Protein AF-A0A1Y0CGC0-F1 (afdb_monomer_lite)

Organism: NCBI:txid482462

Foldseek 3Di:
DAADQDDLLLLLQLLCLQEVDCVVPWQWFDFPPDTDTRDPVCSQVVSQLLRQLLQVLNCLRVVHPRDHDRGDHDHHPDDPDALVNSLVSLVSSLVNRPNDPVCVRGPNVRSSVSSNVVSCVPPVCSPQADPDDDPPGDGSVVVVVPD

Sequence (147 aa):
MTAFVVHVEHIHVLLWAGLRDPRLGALRWNTATVAGELQPETASTVGQMLLDENIASVAHLHNEPPAPEIYKYRPPAQRGWTNVELLNALHCYRYQSCEHPDWEGSEAQAFTEALEARLIHRLPGYSSGPWAITPSSVPSAARTRGA

pLDDT: mean 94.54, std 8.1, range [45.88, 98.81]

Structure (mmCIF, N/CA/C/O backbone):
data_AF-A0A1Y0CGC0-F1
#
_entry.id   AF-A0A1Y0CGC0-F1
#
loop_
_atom_site.group_PDB
_atom_site.id
_atom_site.type_symbol
_atom_site.label_atom_id
_atom_site.label_alt_id
_atom_site.label_comp_id
_atom_site.label_asym_id
_atom_site.label_entity_id
_atom_site.label_seq_id
_atom_site.pdbx_PDB_ins_code
_atom_site.Cartn_x
_atom_site.Cartn_y
_atom_site.Cartn_z
_atom_site.occupancy
_atom_site.B_iso_or_equiv
_atom_site.auth_seq_id
_atom_site.auth_comp_id
_atom_site.auth_asym_id
_atom_site.auth_atom_id
_atom_site.pdbx_PDB_model_num
ATOM 1 N N . MET A 1 1 ? 5.089 18.854 7.609 1.00 62.16 1 MET A N 1
ATOM 2 C CA . MET A 1 1 ? 3.639 18.688 7.368 1.00 62.16 1 MET A CA 1
ATOM 3 C C . MET A 1 1 ? 3.092 17.888 8.538 1.00 62.16 1 MET A C 1
ATOM 5 O O . MET A 1 1 ? 3.896 17.273 9.221 1.00 62.16 1 MET A O 1
ATOM 9 N N . THR A 1 2 ? 1.795 17.957 8.827 1.00 87.00 2 THR A N 1
ATOM 10 C CA . THR A 1 2 ? 1.161 17.141 9.879 1.00 87.00 2 THR A CA 1
ATOM 11 C C . THR A 1 2 ? 0.506 15.913 9.257 1.00 87.00 2 THR A C 1
ATOM 13 O O . THR A 1 2 ? 0.144 15.961 8.075 1.00 87.00 2 THR A O 1
ATOM 16 N N . ALA A 1 3 ? 0.347 14.846 10.042 1.00 92.69 3 ALA A N 1
ATOM 17 C CA . ALA A 1 3 ? -0.381 13.665 9.608 1.00 92.69 3 ALA A CA 1
ATOM 18 C C . ALA A 1 3 ? -1.898 13.930 9.497 1.00 92.69 3 ALA A C 1
ATOM 20 O O . ALA A 1 3 ? -2.428 14.811 10.177 1.00 92.69 3 ALA A O 1
ATOM 21 N N . PHE A 1 4 ? -2.603 13.177 8.653 1.00 96.88 4 PHE A N 1
ATOM 22 C CA . PHE A 1 4 ? -4.064 13.167 8.550 1.00 96.88 4 PHE A CA 1
ATOM 23 C C . PHE A 1 4 ? -4.594 11.766 8.224 1.00 96.88 4 PHE A C 1
ATOM 25 O O . PHE A 1 4 ? -3.885 10.936 7.647 1.00 96.88 4 PHE A O 1
ATOM 32 N N . VAL A 1 5 ? -5.866 11.521 8.561 1.00 98.06 5 VAL A N 1
ATOM 33 C CA . VAL A 1 5 ? -6.541 10.271 8.192 1.00 98.06 5 VAL A CA 1
ATOM 34 C C . VAL A 1 5 ? -6.840 10.301 6.696 1.00 98.06 5 VAL A C 1
ATOM 36 O O . VAL A 1 5 ? -7.580 11.166 6.217 1.00 98.06 5 VAL A O 1
ATOM 39 N N . VAL A 1 6 ? -6.232 9.399 5.929 1.00 98.12 6 VAL A N 1
ATOM 40 C CA . VAL A 1 6 ? -6.406 9.343 4.479 1.00 98.12 6 VAL A CA 1
ATOM 41 C C . VAL A 1 6 ? -7.843 8.971 4.134 1.00 98.12 6 VAL A C 1
ATOM 43 O O . VAL A 1 6 ? -8.473 8.128 4.768 1.00 98.12 6 VAL A O 1
ATOM 46 N N . HIS A 1 7 ? -8.367 9.568 3.067 1.00 98.25 7 HIS A N 1
ATOM 47 C CA . HIS A 1 7 ? -9.685 9.193 2.572 1.00 98.25 7 HIS A CA 1
ATOM 48 C C . HIS A 1 7 ? -9.695 7.711 2.153 1.00 98.25 7 HIS A C 1
ATOM 50 O O . HIS A 1 7 ? -8.752 7.247 1.513 1.00 98.25 7 HIS A O 1
ATOM 56 N N . VAL A 1 8 ? -10.783 6.978 2.418 1.00 98.06 8 VAL A N 1
ATOM 57 C CA . VAL A 1 8 ? -10.890 5.528 2.126 1.00 98.06 8 VAL A CA 1
ATOM 58 C C . VAL A 1 8 ? -10.609 5.162 0.663 1.00 98.06 8 VAL A C 1
ATOM 60 O O . VAL A 1 8 ? -10.127 4.070 0.369 1.00 98.06 8 VAL A O 1
ATOM 63 N N . GLU A 1 9 ? -10.857 6.094 -0.261 1.00 98.56 9 GLU A N 1
ATOM 64 C CA . GLU A 1 9 ? -10.510 5.945 -1.681 1.00 98.56 9 GLU A CA 1
ATOM 65 C C . GLU A 1 9 ? -9.008 5.770 -1.915 1.00 98.56 9 GLU A C 1
ATOM 67 O O . GLU A 1 9 ? -8.607 5.009 -2.793 1.00 98.56 9 GLU A O 1
ATOM 72 N N . HIS A 1 10 ? -8.173 6.405 -1.094 1.00 98.81 10 HIS A N 1
ATOM 73 C CA . HIS A 1 10 ? -6.726 6.219 -1.123 1.00 98.81 10 HIS A CA 1
ATOM 74 C C . HIS A 1 10 ? -6.370 4.752 -0.874 1.00 98.81 10 HIS A C 1
ATOM 76 O O . HIS A 1 10 ? -5.649 4.137 -1.657 1.00 98.81 10 HIS A O 1
ATOM 82 N N . ILE A 1 11 ? -6.974 4.149 0.155 1.00 98.81 11 ILE A N 1
ATOM 83 C CA . ILE A 1 11 ? -6.790 2.733 0.489 1.00 98.81 11 ILE A CA 1
ATOM 84 C C . ILE A 1 11 ? -7.372 1.833 -0.618 1.00 98.81 11 ILE A C 1
ATOM 86 O O . ILE A 1 11 ? -6.717 0.869 -1.014 1.00 98.81 11 ILE A O 1
ATOM 90 N N . HIS A 1 12 ? -8.538 2.159 -1.203 1.00 98.75 12 HIS A N 1
ATOM 91 C CA . HIS A 1 12 ? -9.076 1.410 -2.355 1.00 98.75 12 HIS A CA 1
ATOM 92 C C . HIS A 1 12 ? -8.078 1.334 -3.514 1.00 98.75 12 HIS A C 1
ATOM 94 O O . HIS A 1 12 ? -7.900 0.264 -4.104 1.00 98.75 12 HIS A O 1
ATOM 100 N N . VAL A 1 13 ? -7.428 2.457 -3.839 1.00 98.81 13 VAL A N 1
ATOM 101 C CA . VAL A 1 13 ? -6.437 2.543 -4.918 1.00 98.81 13 VAL A CA 1
ATOM 102 C C . VAL A 1 13 ? -5.203 1.696 -4.604 1.00 98.81 13 VAL A C 1
ATOM 104 O O . VAL A 1 13 ? -4.750 0.961 -5.484 1.00 98.81 13 VAL A O 1
ATOM 107 N N . LEU A 1 14 ? -4.691 1.729 -3.368 1.00 98.75 14 LEU A N 1
ATOM 108 C CA . LEU A 1 14 ? -3.536 0.914 -2.964 1.00 98.75 14 LEU A CA 1
ATOM 109 C C . LEU A 1 14 ? -3.837 -0.591 -3.030 1.00 98.75 14 LEU A C 1
ATOM 111 O O . LEU A 1 14 ? -3.066 -1.355 -3.615 1.00 98.75 14 LEU A O 1
ATOM 115 N N . LEU A 1 15 ? -4.990 -1.021 -2.512 1.00 98.56 15 LEU A N 1
ATOM 116 C CA . LEU A 1 15 ? -5.403 -2.426 -2.574 1.00 98.56 15 LEU A CA 1
ATOM 117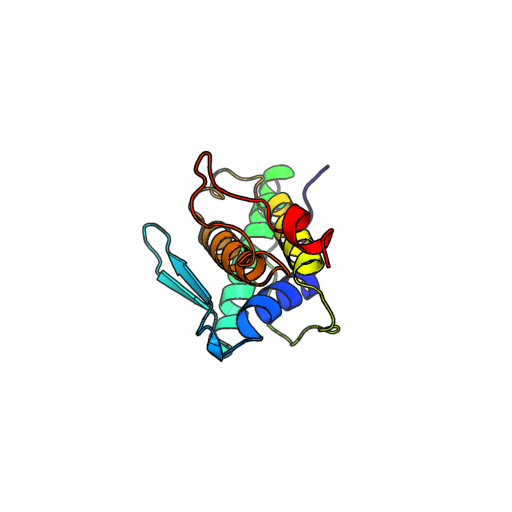 C C . LEU A 1 15 ? -5.650 -2.878 -4.016 1.00 98.56 15 LEU A C 1
ATOM 119 O O . LEU A 1 15 ? -5.183 -3.938 -4.432 1.00 98.56 15 LEU A O 1
ATOM 123 N N . TRP A 1 16 ? -6.327 -2.053 -4.820 1.00 98.31 16 TRP A N 1
ATOM 124 C CA . TRP A 1 16 ? -6.501 -2.321 -6.246 1.00 98.31 16 TRP A CA 1
ATOM 125 C C . TRP A 1 16 ? -5.154 -2.464 -6.964 1.00 98.31 16 TRP A C 1
ATOM 127 O O . TRP A 1 16 ? -4.988 -3.379 -7.769 1.00 98.31 16 TRP A O 1
ATOM 137 N N . ALA A 1 17 ? -4.172 -1.613 -6.657 1.00 97.81 17 ALA A N 1
ATOM 138 C CA . ALA A 1 17 ? -2.844 -1.689 -7.254 1.00 97.81 17 ALA A CA 1
ATOM 139 C C . ALA A 1 17 ? -2.125 -3.010 -6.935 1.00 97.81 17 ALA A C 1
ATOM 141 O O . ALA A 1 17 ? -1.428 -3.541 -7.806 1.00 97.81 17 ALA A O 1
ATOM 142 N N . GLY A 1 18 ? -2.329 -3.555 -5.731 1.00 97.19 18 GLY A N 1
ATOM 143 C CA . GLY A 1 18 ? -1.831 -4.872 -5.332 1.00 97.19 18 GLY A CA 1
ATOM 144 C C . GLY A 1 18 ? -2.550 -6.041 -6.018 1.00 97.19 18 GLY A C 1
ATOM 145 O O . GLY A 1 18 ? -1.898 -7.035 -6.343 1.00 97.19 18 GLY A O 1
ATOM 146 N N . LEU A 1 19 ? -3.855 -5.901 -6.287 1.00 96.50 19 LEU A N 1
ATOM 147 C CA . LEU A 1 19 ? -4.731 -6.940 -6.856 1.00 96.50 19 LEU A CA 1
ATOM 148 C C . LEU A 1 19 ? -4.783 -6.979 -8.392 1.00 96.50 19 LEU A C 1
ATOM 150 O O . LEU A 1 19 ? -5.147 -8.000 -8.971 1.00 96.50 19 LEU A O 1
ATOM 154 N N . ARG A 1 20 ? -4.474 -5.874 -9.080 1.00 93.69 20 ARG A N 1
ATOM 155 C CA . ARG A 1 20 ? -4.784 -5.698 -10.516 1.00 93.69 20 ARG A CA 1
ATOM 156 C C . ARG A 1 20 ? -4.034 -6.613 -11.490 1.00 93.69 20 ARG A C 1
ATOM 158 O O . ARG A 1 20 ? -4.374 -6.598 -12.671 1.00 93.69 20 ARG A O 1
ATOM 165 N N . ASP A 1 21 ? -3.021 -7.361 -11.053 1.00 86.31 21 ASP A N 1
ATOM 166 C CA . ASP A 1 21 ? -2.292 -8.294 -11.922 1.00 86.31 21 ASP A CA 1
ATOM 167 C C . ASP A 1 21 ? -2.188 -9.702 -11.316 1.00 86.31 21 ASP A C 1
ATOM 169 O O . ASP A 1 21 ? -1.210 -10.017 -10.631 1.00 86.31 21 ASP A O 1
ATOM 173 N N . PRO A 1 22 ? -3.164 -10.577 -11.614 1.00 80.12 22 PRO A N 1
ATOM 174 C CA . PRO A 1 22 ? -3.184 -11.948 -11.112 1.00 80.12 22 PRO A CA 1
ATOM 175 C C . PRO A 1 22 ? -1.977 -12.791 -11.546 1.00 80.12 22 PRO A C 1
ATOM 177 O O . PRO A 1 22 ? -1.668 -13.791 -10.906 1.00 80.12 22 PRO A O 1
ATOM 180 N N . ARG A 1 23 ? -1.273 -12.412 -12.625 1.00 84.44 23 ARG A N 1
ATOM 181 C CA . ARG A 1 23 ? -0.131 -13.184 -13.152 1.00 84.44 23 ARG A CA 1
ATOM 182 C C . ARG A 1 23 ? 1.089 -13.113 -12.239 1.00 84.44 23 ARG A C 1
ATOM 184 O O . ARG A 1 23 ? 1.952 -13.978 -12.317 1.00 84.44 23 ARG A O 1
ATOM 191 N N . LEU A 1 24 ? 1.156 -12.089 -11.389 1.00 83.31 24 LEU A N 1
ATOM 192 C CA . LEU A 1 24 ? 2.210 -11.918 -10.388 1.00 83.31 24 LEU A CA 1
ATOM 193 C C . LEU A 1 24 ? 1.909 -12.666 -9.082 1.00 83.31 24 LEU A C 1
ATOM 195 O O . LEU A 1 24 ? 2.705 -12.600 -8.145 1.00 83.31 24 LEU A O 1
ATOM 199 N N . GLY A 1 25 ? 0.766 -13.355 -9.014 1.00 89.56 25 GLY A N 1
ATOM 200 C CA . GLY A 1 25 ? 0.243 -13.918 -7.780 1.00 89.56 25 GLY A CA 1
ATOM 201 C C . GLY A 1 25 ? -0.207 -12.843 -6.788 1.00 89.56 25 GLY A C 1
ATOM 202 O O . GLY A 1 25 ? -0.129 -11.632 -7.031 1.00 89.56 25 GLY A O 1
ATOM 203 N N . ALA A 1 26 ? -0.685 -13.301 -5.636 1.00 93.25 26 ALA A N 1
ATOM 204 C CA . ALA A 1 26 ? -1.109 -12.418 -4.562 1.00 93.25 26 ALA A CA 1
ATOM 205 C C . ALA A 1 26 ? 0.047 -11.543 -4.049 1.00 93.25 26 ALA A C 1
ATOM 207 O O . ALA A 1 26 ? 1.225 -11.906 -4.141 1.00 93.25 26 ALA A O 1
ATOM 208 N N . LEU A 1 27 ? -0.269 -10.345 -3.549 1.00 97.00 27 LEU A N 1
ATOM 209 C CA . LEU A 1 27 ? 0.720 -9.548 -2.819 1.00 97.00 27 LEU A CA 1
ATOM 210 C C . LEU A 1 27 ? 0.927 -10.196 -1.457 1.00 97.00 27 LEU A C 1
ATOM 212 O O . LEU A 1 27 ? -0.047 -10.413 -0.747 1.00 97.00 27 LEU A O 1
ATOM 216 N N . ARG A 1 28 ? 2.174 -10.507 -1.113 1.00 97.19 28 ARG A N 1
ATOM 217 C CA . ARG A 1 28 ? 2.535 -11.150 0.150 1.00 97.19 28 ARG A CA 1
ATOM 218 C C . ARG A 1 28 ? 3.534 -10.292 0.899 1.00 97.19 28 ARG A C 1
ATOM 220 O O . ARG A 1 28 ? 4.423 -9.714 0.275 1.00 97.19 28 ARG A O 1
ATOM 227 N N . TRP A 1 29 ? 3.403 -10.257 2.213 1.00 97.81 29 TRP A N 1
ATOM 228 C CA . TRP A 1 29 ? 4.328 -9.597 3.126 1.00 97.81 29 TRP A CA 1
ATOM 229 C C . TRP A 1 29 ? 4.511 -10.471 4.361 1.00 97.81 29 TRP A C 1
ATOM 231 O O . TRP A 1 29 ? 3.697 -11.351 4.640 1.00 97.81 29 TRP A O 1
ATOM 241 N N . ASN A 1 30 ? 5.601 -10.252 5.086 1.00 96.50 30 ASN A N 1
ATOM 242 C CA . ASN A 1 30 ? 5.858 -10.948 6.336 1.00 96.50 30 ASN A CA 1
ATOM 243 C C . ASN A 1 30 ? 6.379 -9.947 7.361 1.00 96.50 30 ASN A C 1
ATOM 245 O O . ASN A 1 30 ? 7.199 -9.094 7.029 1.00 96.50 30 ASN A O 1
ATOM 249 N N . THR A 1 31 ? 5.928 -10.094 8.596 1.00 95.31 31 THR A N 1
ATOM 250 C CA . THR A 1 31 ? 6.567 -9.526 9.782 1.00 95.31 31 THR A CA 1
ATOM 251 C C . THR A 1 31 ? 7.284 -10.653 10.532 1.00 95.31 31 THR A C 1
ATOM 253 O O . THR A 1 31 ? 7.353 -11.791 10.060 1.00 95.31 31 THR A O 1
ATOM 256 N N . ALA A 1 32 ? 7.813 -10.371 11.724 1.00 92.88 32 ALA A N 1
ATOM 257 C CA . ALA A 1 32 ? 8.374 -11.415 12.582 1.00 92.88 32 ALA A CA 1
ATOM 258 C C . ALA A 1 32 ? 7.334 -12.471 13.016 1.00 92.88 32 ALA A C 1
ATOM 260 O O . ALA A 1 32 ? 7.710 -13.589 13.366 1.00 92.88 32 ALA A O 1
ATOM 261 N N . THR A 1 33 ? 6.043 -12.126 13.015 1.00 92.62 33 THR A N 1
ATOM 262 C CA . THR A 1 33 ? 4.967 -12.947 13.596 1.00 92.62 33 THR A CA 1
ATOM 263 C C . THR A 1 33 ? 3.817 -13.237 12.637 1.00 92.62 33 THR A C 1
ATOM 265 O O . THR A 1 33 ? 3.063 -14.181 12.873 1.00 92.62 33 THR A O 1
ATOM 268 N N . VAL A 1 34 ? 3.674 -12.465 11.558 1.00 93.62 34 VAL A N 1
ATOM 269 C CA . VAL A 1 34 ? 2.549 -12.554 10.622 1.00 93.62 34 VAL A CA 1
ATOM 270 C C . VAL A 1 34 ? 3.061 -12.791 9.208 1.00 93.62 34 VAL A C 1
ATOM 272 O O . VAL A 1 34 ? 3.977 -12.116 8.750 1.00 93.62 34 VAL A O 1
ATOM 275 N N . ALA A 1 35 ? 2.432 -13.727 8.500 1.00 96.06 35 ALA A N 1
ATOM 276 C CA . ALA A 1 35 ? 2.552 -13.877 7.055 1.00 96.06 35 ALA A CA 1
ATOM 277 C C . ALA A 1 35 ? 1.217 -13.467 6.424 1.00 96.06 35 ALA A C 1
ATOM 279 O O . ALA A 1 35 ? 0.209 -14.153 6.607 1.00 96.06 35 ALA A O 1
ATOM 280 N N . GLY A 1 36 ? 1.206 -12.335 5.723 1.00 96.94 36 GLY A N 1
ATOM 281 C CA . GLY A 1 36 ? 0.002 -11.745 5.148 1.00 96.94 36 GLY A CA 1
ATOM 282 C C . GLY A 1 36 ? -0.085 -11.934 3.636 1.00 96.94 36 GLY A C 1
ATOM 283 O O . GLY A 1 36 ? 0.926 -12.018 2.930 1.00 96.94 36 GLY A O 1
ATOM 284 N N . GLU A 1 37 ? -1.316 -12.004 3.130 1.00 97.00 37 GLU A N 1
ATOM 285 C CA . GLU A 1 37 ? -1.600 -12.141 1.705 1.00 97.00 37 GLU A CA 1
ATOM 286 C C . GLU A 1 37 ? -2.835 -11.322 1.299 1.00 97.00 37 GLU A C 1
ATOM 288 O O . GLU A 1 37 ? -3.924 -11.458 1.867 1.00 97.00 37 GLU A O 1
ATOM 293 N N . LEU A 1 38 ? -2.676 -10.486 0.271 1.00 97.81 38 LEU A N 1
ATOM 294 C CA . LEU A 1 38 ? -3.764 -9.722 -0.328 1.00 97.81 38 LEU A CA 1
ATOM 295 C C . LEU A 1 38 ? -4.423 -10.539 -1.437 1.00 97.81 38 LEU A C 1
ATOM 297 O O . LEU A 1 38 ? -3.854 -10.723 -2.519 1.00 97.81 38 LEU A O 1
ATOM 301 N N . GLN A 1 39 ? -5.660 -10.936 -1.173 1.00 96.00 39 GLN A N 1
ATOM 302 C CA . GLN A 1 39 ? -6.578 -11.577 -2.104 1.00 96.00 39 GLN A CA 1
ATOM 303 C C . GLN A 1 39 ? -7.884 -10.768 -2.161 1.00 96.00 39 GLN A C 1
ATOM 305 O O . GLN A 1 39 ? -8.154 -9.974 -1.252 1.00 96.00 39 GLN A O 1
ATOM 310 N N . PRO A 1 40 ? -8.712 -10.921 -3.210 1.00 95.50 40 PRO A N 1
ATOM 311 C CA . PRO A 1 40 ? -9.994 -10.219 -3.302 1.00 95.50 40 PRO A CA 1
ATOM 312 C C . PRO A 1 40 ? -10.873 -10.380 -2.050 1.00 95.50 40 PRO A C 1
ATOM 314 O O . PRO A 1 40 ? -11.497 -9.421 -1.601 1.00 95.50 40 PRO A O 1
ATOM 317 N N . GLU A 1 41 ? -10.879 -11.572 -1.460 1.00 96.31 41 GLU A N 1
ATOM 318 C CA . GLU A 1 41 ? -11.614 -11.928 -0.248 1.00 96.31 41 GLU A CA 1
ATOM 319 C C . GLU A 1 41 ? -11.035 -11.310 1.033 1.00 96.31 41 GLU A C 1
ATOM 321 O O . GLU A 1 41 ? -11.795 -11.004 1.950 1.00 96.31 41 GLU A O 1
ATOM 326 N N . THR A 1 42 ? -9.721 -11.067 1.095 1.00 97.38 42 THR A N 1
ATOM 327 C CA . THR A 1 42 ? -9.068 -10.443 2.259 1.00 97.38 42 THR A CA 1
ATOM 328 C C . THR A 1 42 ? -8.975 -8.924 2.140 1.00 97.38 42 THR A C 1
ATOM 330 O O . THR A 1 42 ? -8.635 -8.258 3.114 1.00 97.38 42 THR A O 1
ATOM 333 N N . ALA A 1 43 ? -9.337 -8.341 0.991 1.00 98.06 43 ALA A N 1
ATOM 334 C CA . ALA A 1 43 ? -9.161 -6.916 0.710 1.00 98.06 43 ALA A CA 1
ATOM 335 C C . ALA A 1 43 ? -9.811 -5.988 1.752 1.00 98.06 43 ALA A C 1
ATOM 337 O O . ALA A 1 43 ? -9.241 -4.954 2.085 1.00 98.06 43 ALA A O 1
ATOM 338 N N . SER A 1 44 ? -10.978 -6.345 2.303 1.00 98.62 44 SER A N 1
ATOM 339 C CA . SER A 1 44 ? -11.595 -5.526 3.363 1.00 98.62 44 SER A CA 1
ATOM 340 C C . SER A 1 44 ? -10.823 -5.610 4.681 1.00 98.62 44 SER A C 1
ATOM 342 O O . SER A 1 44 ? -10.647 -4.589 5.330 1.00 98.62 44 SER A O 1
ATOM 344 N N . THR A 1 45 ? -10.316 -6.787 5.050 1.00 98.56 45 THR A N 1
ATOM 345 C CA . THR A 1 45 ? -9.504 -6.967 6.263 1.00 98.56 45 THR A CA 1
ATOM 346 C C . THR A 1 45 ? -8.165 -6.246 6.146 1.00 98.56 45 THR A C 1
ATOM 348 O O . THR A 1 45 ? -7.784 -5.519 7.056 1.00 98.56 45 THR A O 1
ATOM 351 N N . VAL A 1 46 ? -7.485 -6.373 5.004 1.00 98.69 46 VAL A N 1
ATOM 352 C CA . VAL A 1 46 ? -6.221 -5.661 4.752 1.00 98.69 46 VAL A CA 1
ATOM 353 C C . VAL A 1 46 ? -6.455 -4.150 4.715 1.00 98.69 46 VAL A C 1
ATOM 355 O O . VAL A 1 46 ? -5.672 -3.388 5.265 1.00 98.69 46 VAL A O 1
ATOM 358 N N . GLY A 1 47 ? -7.552 -3.688 4.114 1.00 98.75 47 GLY A N 1
ATOM 359 C CA . GLY A 1 47 ? -7.886 -2.266 4.124 1.00 98.75 47 GLY A CA 1
ATOM 360 C C . GLY A 1 47 ? -8.240 -1.721 5.506 1.00 98.75 47 GLY A C 1
ATOM 361 O O . GLY A 1 47 ? -7.870 -0.591 5.802 1.00 98.75 47 GLY A O 1
ATOM 362 N N . GLN A 1 48 ? -8.888 -2.523 6.358 1.00 98.81 48 GLN A N 1
ATOM 363 C CA . GLN A 1 48 ? -9.118 -2.171 7.760 1.00 98.81 48 GLN A CA 1
ATOM 364 C C . GLN A 1 48 ? -7.793 -2.019 8.509 1.00 98.81 48 GLN A C 1
ATOM 366 O O . GLN A 1 48 ? -7.582 -0.989 9.129 1.00 98.81 48 GLN A O 1
ATOM 371 N N . MET A 1 49 ? -6.873 -2.978 8.362 1.00 98.56 49 MET A N 1
ATOM 372 C CA . MET A 1 49 ? -5.528 -2.898 8.944 1.00 98.56 49 MET A CA 1
ATOM 373 C C . MET A 1 49 ? -4.796 -1.610 8.530 1.00 98.56 49 MET A C 1
ATOM 375 O O . MET A 1 49 ? -4.172 -0.962 9.363 1.00 98.56 49 MET A O 1
ATOM 379 N N . LEU A 1 50 ? -4.885 -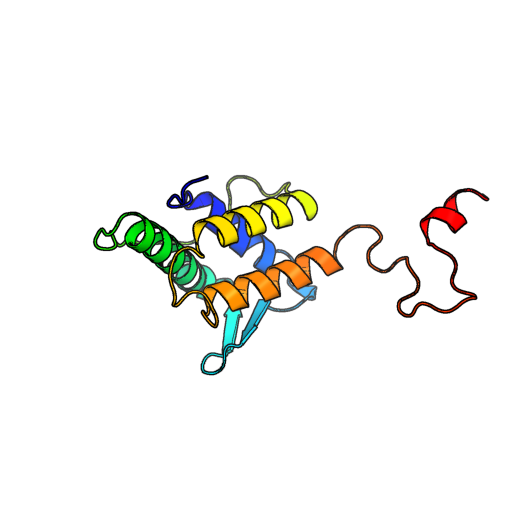1.210 7.256 1.00 98.81 50 LEU A N 1
ATOM 380 C CA . LEU A 1 50 ? -4.268 0.035 6.787 1.00 98.81 50 LEU A CA 1
ATOM 381 C C . LEU A 1 50 ? -4.958 1.289 7.357 1.00 98.81 50 LEU A C 1
ATOM 383 O O . LEU A 1 50 ? -4.302 2.279 7.676 1.00 98.81 50 LEU A O 1
ATOM 387 N N . LEU A 1 51 ? -6.285 1.269 7.479 1.00 98.81 51 LEU A N 1
ATOM 388 C CA . LEU A 1 51 ? -7.028 2.384 8.063 1.00 98.81 51 LEU A CA 1
ATOM 389 C C . LEU A 1 51 ? -6.706 2.542 9.555 1.00 98.81 51 LEU A C 1
ATOM 391 O O . LEU A 1 51 ? -6.434 3.654 9.998 1.00 98.81 51 LEU A O 1
ATOM 395 N N . ASP A 1 52 ? -6.681 1.435 10.295 1.00 98.56 52 ASP A N 1
ATOM 396 C CA . ASP A 1 52 ? -6.385 1.411 11.728 1.00 98.56 52 ASP A CA 1
ATOM 397 C C . ASP A 1 52 ? -4.981 1.953 12.019 1.00 98.56 52 ASP A C 1
ATOM 399 O O . ASP A 1 52 ? -4.824 2.785 12.911 1.00 98.56 52 ASP A O 1
ATOM 403 N N . GLU A 1 53 ? -3.977 1.559 11.228 1.00 98.56 53 GLU A N 1
ATOM 404 C CA . GLU A 1 53 ? -2.606 2.070 11.365 1.00 98.56 53 GLU A CA 1
ATOM 405 C C . GLU A 1 53 ? -2.539 3.588 11.137 1.00 98.56 53 GLU A C 1
ATOM 407 O O . GLU A 1 53 ? -1.933 4.337 11.905 1.00 98.56 53 GLU A O 1
ATOM 412 N N . ASN A 1 54 ? -3.197 4.078 10.084 1.00 98.56 54 ASN A N 1
ATOM 413 C CA . ASN A 1 54 ? -3.216 5.505 9.792 1.00 98.56 54 ASN A CA 1
ATOM 414 C C . ASN A 1 54 ? -3.956 6.306 10.878 1.00 98.56 54 ASN A C 1
ATOM 416 O O . ASN A 1 54 ? -3.494 7.380 11.265 1.00 98.56 54 ASN A O 1
ATOM 420 N N . ILE A 1 55 ? -5.057 5.774 11.416 1.00 98.31 55 ILE A N 1
ATOM 421 C CA . ILE A 1 55 ? -5.758 6.365 12.562 1.00 98.31 55 ILE A CA 1
ATOM 422 C C . ILE A 1 55 ? -4.849 6.378 13.798 1.00 98.31 55 ILE A C 1
ATOM 424 O O . ILE A 1 55 ? -4.802 7.394 14.488 1.00 98.31 55 ILE A O 1
ATOM 428 N N . ALA A 1 56 ? -4.100 5.304 14.065 1.00 97.69 56 ALA A N 1
ATOM 429 C CA . ALA A 1 56 ? -3.169 5.230 15.192 1.00 97.69 56 ALA A CA 1
ATOM 430 C C . ALA A 1 56 ? -2.063 6.294 15.100 1.00 97.69 56 ALA A C 1
ATOM 432 O O . ALA A 1 56 ? -1.791 6.981 16.084 1.00 97.69 56 ALA A O 1
ATOM 433 N N . SER A 1 57 ? -1.488 6.489 13.911 1.00 97.75 57 SER A N 1
ATOM 434 C CA . SER A 1 57 ? -0.509 7.546 13.625 1.00 97.75 57 SER A CA 1
ATOM 435 C C . SER A 1 57 ? -1.045 8.945 13.942 1.00 97.75 57 SER A C 1
ATOM 437 O O . SER A 1 57 ? -0.433 9.706 14.693 1.00 97.75 57 SER A O 1
ATOM 439 N N . VAL A 1 58 ? -2.232 9.274 13.425 1.00 97.75 58 VAL A N 1
ATOM 440 C CA . VAL A 1 58 ? -2.863 10.587 13.633 1.00 97.75 58 VAL A CA 1
ATOM 441 C C . VAL A 1 58 ? -3.222 10.793 15.105 1.00 97.75 58 VAL A C 1
ATOM 443 O O . VAL A 1 58 ? -2.933 11.847 15.671 1.00 97.75 58 VAL A O 1
ATOM 446 N N . ALA A 1 59 ? -3.805 9.780 15.744 1.00 97.12 59 ALA A N 1
ATOM 447 C CA . ALA A 1 59 ? -4.174 9.821 17.153 1.00 97.12 59 ALA A CA 1
ATOM 448 C C . ALA A 1 59 ? -2.942 10.029 18.052 1.00 97.12 59 ALA A C 1
ATOM 450 O O . ALA A 1 59 ? -2.972 10.861 18.960 1.00 97.12 59 ALA A O 1
ATOM 451 N N . HIS A 1 60 ? -1.829 9.351 17.749 1.00 96.94 60 HIS A N 1
ATOM 452 C CA . HIS A 1 60 ? -0.559 9.539 18.446 1.00 96.94 60 HIS A CA 1
ATOM 453 C C . HIS A 1 60 ? -0.026 10.969 18.295 1.00 96.94 60 HIS A C 1
ATOM 455 O O . HIS A 1 60 ? 0.290 11.608 19.298 1.00 96.94 60 HIS A O 1
ATOM 461 N N . LEU A 1 61 ? 0.015 11.498 17.066 1.00 96.19 61 LEU A N 1
ATOM 462 C CA . LEU A 1 61 ? 0.515 12.848 16.786 1.00 96.19 61 LEU A CA 1
ATOM 463 C C . LEU A 1 61 ? -0.281 13.933 17.528 1.00 96.19 61 LEU A C 1
ATOM 465 O O . LEU A 1 61 ? 0.291 14.920 17.995 1.00 96.19 61 LEU A O 1
ATOM 469 N N . HIS A 1 62 ? -1.598 13.752 17.637 1.00 95.00 62 HIS A N 1
ATOM 470 C CA . HIS A 1 62 ? -2.489 14.695 18.312 1.00 95.00 62 HIS A CA 1
ATOM 471 C C . HIS A 1 62 ? -2.676 14.414 19.810 1.00 95.00 62 HIS A C 1
ATOM 473 O O . HIS A 1 62 ? -3.285 15.229 20.502 1.00 95.00 62 HIS A O 1
ATOM 479 N N . ASN A 1 63 ? -2.113 13.319 20.333 1.00 95.56 63 ASN A N 1
ATOM 480 C CA . ASN A 1 63 ? -2.334 12.845 21.701 1.00 95.56 63 ASN A CA 1
ATOM 481 C C . ASN A 1 63 ? -3.836 12.702 22.033 1.00 95.56 63 ASN A C 1
ATOM 483 O O . ASN A 1 63 ? -4.312 13.093 23.102 1.00 95.56 63 ASN A O 1
ATOM 487 N N . GLU A 1 64 ? -4.580 12.147 21.080 1.00 94.81 64 GLU A N 1
ATOM 488 C CA . GLU A 1 64 ? -6.012 11.875 21.164 1.00 94.81 64 GLU A CA 1
ATOM 489 C C . GLU A 1 64 ? -6.256 10.359 21.142 1.00 94.81 64 GLU A C 1
ATOM 491 O O . GLU A 1 64 ? -5.430 9.602 20.630 1.00 94.81 64 GLU A O 1
ATOM 496 N N . PRO A 1 65 ? -7.369 9.865 21.708 1.00 93.75 65 PRO A N 1
ATOM 497 C CA . PRO A 1 65 ? -7.742 8.472 21.516 1.00 93.75 65 PRO A CA 1
ATOM 498 C C . PRO A 1 65 ? -8.071 8.213 20.033 1.00 93.75 65 PRO A C 1
ATOM 500 O O . PRO A 1 65 ? -8.694 9.065 19.395 1.00 93.75 65 PRO A O 1
ATOM 503 N N . PRO A 1 66 ? -7.719 7.038 19.479 1.00 92.94 66 PRO A N 1
ATOM 504 C CA . PRO A 1 66 ? -8.081 6.701 18.110 1.00 92.94 66 PRO A CA 1
ATOM 505 C C . PRO A 1 66 ? -9.604 6.669 17.961 1.00 92.94 66 PRO A C 1
ATOM 507 O O . PRO A 1 66 ? -10.311 6.096 18.793 1.00 92.94 66 PRO A O 1
ATOM 510 N N . ALA A 1 67 ? -10.104 7.281 16.889 1.00 92.81 67 ALA A N 1
ATOM 511 C CA . ALA A 1 67 ? -11.508 7.239 16.507 1.00 92.81 67 ALA A CA 1
ATOM 512 C C . ALA A 1 67 ? -11.697 6.116 15.473 1.00 92.81 67 ALA A C 1
ATOM 514 O O . ALA A 1 67 ? -11.388 6.326 14.303 1.00 92.81 67 ALA A O 1
ATOM 515 N N . PRO A 1 68 ? -12.136 4.910 15.878 1.00 90.56 68 PRO A N 1
ATOM 516 C CA . PRO A 1 68 ? -12.193 3.769 14.976 1.00 90.56 68 PRO A CA 1
ATOM 517 C C . PRO A 1 68 ? -13.241 3.975 13.881 1.00 90.56 68 PRO A C 1
ATOM 519 O O . PRO A 1 68 ? -14.375 4.382 14.143 1.00 90.56 68 PRO A O 1
ATOM 522 N N . GLU A 1 69 ? -12.873 3.606 12.660 1.00 95.81 69 GLU A N 1
ATOM 523 C CA . GLU A 1 69 ? -13.743 3.625 11.490 1.00 95.81 69 GLU A CA 1
ATOM 524 C C . GLU A 1 69 ? -13.841 2.229 10.874 1.00 95.81 69 GLU A C 1
ATOM 526 O O . GLU A 1 69 ? -12.904 1.437 10.940 1.00 95.81 69 GLU A O 1
ATOM 531 N N . ILE A 1 70 ? -14.982 1.915 10.253 1.00 97.25 70 ILE A N 1
ATOM 532 C CA . ILE A 1 70 ? -15.173 0.631 9.571 1.00 97.25 70 ILE A CA 1
ATOM 533 C C . ILE A 1 70 ? -14.827 0.794 8.097 1.00 97.25 70 ILE A C 1
ATOM 535 O O . ILE A 1 70 ? -15.528 1.472 7.340 1.00 97.25 70 ILE A O 1
ATOM 539 N N . TYR A 1 71 ? -13.793 0.086 7.673 1.00 98.31 71 TYR A N 1
ATOM 540 C CA . TYR A 1 71 ? -13.420 -0.033 6.282 1.00 98.31 71 TYR A CA 1
ATOM 541 C C . TYR A 1 71 ? -14.217 -1.139 5.582 1.00 98.31 71 TYR A C 1
ATOM 543 O O . TYR A 1 71 ? -14.404 -2.247 6.088 1.00 98.31 71 TYR A O 1
ATOM 551 N N . LYS A 1 72 ? -14.649 -0.866 4.349 1.00 98.38 72 LYS A N 1
ATOM 552 C CA . LYS A 1 72 ? -15.188 -1.886 3.446 1.00 98.38 72 LYS A CA 1
ATOM 553 C C . LYS A 1 72 ? -14.659 -1.656 2.046 1.00 98.38 72 LYS A C 1
ATOM 555 O O . LYS A 1 72 ? -14.994 -0.646 1.428 1.00 98.38 72 LYS A O 1
ATOM 560 N N . TYR A 1 73 ? -13.919 -2.633 1.528 1.00 98.38 73 TYR A N 1
ATOM 561 C CA . TYR A 1 73 ? -13.330 -2.522 0.203 1.00 98.38 73 TYR A CA 1
ATOM 562 C C . TYR A 1 73 ? -14.403 -2.365 -0.879 1.00 98.38 73 TYR A C 1
ATOM 564 O O . TYR A 1 73 ? -15.389 -3.109 -0.938 1.00 98.38 73 TYR A O 1
ATOM 572 N N . ARG A 1 74 ? -14.163 -1.411 -1.776 1.00 97.75 74 ARG A N 1
ATOM 573 C CA . ARG A 1 74 ? -14.836 -1.256 -3.061 1.00 97.75 74 ARG A CA 1
ATOM 574 C C . ARG A 1 74 ? -13.783 -1.046 -4.148 1.00 97.75 74 ARG A C 1
ATOM 576 O O . ARG A 1 74 ? -12.707 -0.518 -3.866 1.00 97.75 74 ARG A O 1
ATOM 583 N N . PRO A 1 75 ? -14.069 -1.421 -5.403 1.00 96.81 75 PRO A N 1
ATOM 584 C CA . PRO A 1 75 ? -13.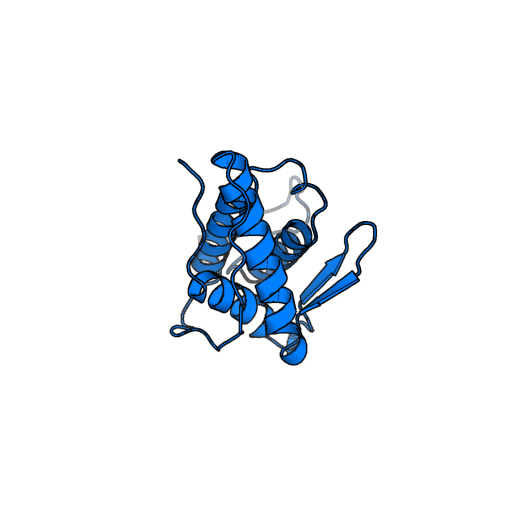196 -1.035 -6.496 1.00 96.81 75 PRO A CA 1
ATOM 585 C C . PRO A 1 75 ? -13.077 0.497 -6.569 1.00 96.81 75 PRO A C 1
ATOM 587 O O . PRO A 1 75 ? -14.104 1.167 -6.433 1.00 96.81 75 PRO A O 1
ATOM 590 N N . PRO A 1 76 ? -11.876 1.044 -6.823 1.00 98.06 76 PRO A N 1
ATOM 591 C CA . PRO A 1 76 ? -11.677 2.486 -6.859 1.00 98.06 76 PRO A CA 1
ATOM 592 C C . PRO A 1 76 ? -12.456 3.119 -8.013 1.00 98.06 76 PRO A C 1
ATOM 594 O O . PRO A 1 76 ? -12.684 2.484 -9.055 1.00 98.06 76 PRO A O 1
ATOM 597 N N . ALA A 1 77 ? -12.822 4.384 -7.829 1.00 98.12 77 ALA A N 1
ATOM 598 C CA . ALA A 1 77 ? -13.532 5.204 -8.801 1.00 98.12 77 ALA A CA 1
ATOM 599 C C . ALA A 1 77 ? -12.725 5.384 -10.095 1.00 98.12 77 ALA A C 1
ATOM 601 O O . ALA A 1 77 ? -13.298 5.417 -11.182 1.00 98.12 77 ALA A O 1
ATOM 602 N N . GLN A 1 78 ? -11.395 5.465 -9.982 1.00 97.94 78 GLN A N 1
ATOM 603 C CA . GLN A 1 78 ? -10.471 5.575 -11.109 1.00 97.94 78 GLN A CA 1
ATOM 604 C C . GLN A 1 78 ? -9.408 4.477 -11.058 1.00 97.94 78 GLN A C 1
ATOM 606 O O . GLN A 1 78 ? -8.861 4.159 -10.004 1.00 97.94 78 GLN A O 1
ATOM 611 N N . ARG A 1 79 ? -9.107 3.900 -12.227 1.00 96.62 79 ARG A N 1
ATOM 612 C CA . ARG A 1 79 ? -8.142 2.794 -12.404 1.00 96.62 79 ARG A CA 1
ATOM 613 C C . ARG A 1 79 ? -7.033 3.117 -13.410 1.00 96.62 79 ARG A C 1
ATOM 615 O O . ARG A 1 79 ? -6.233 2.250 -13.741 1.00 96.62 79 ARG A O 1
ATOM 622 N N . GLY A 1 80 ? -6.998 4.350 -13.914 1.00 96.38 80 GLY A N 1
ATOM 623 C CA . GLY A 1 80 ? -6.042 4.812 -14.926 1.00 96.38 80 GLY A CA 1
ATOM 624 C C . GLY A 1 80 ? -4.662 5.194 -14.384 1.00 96.38 80 GLY A C 1
ATOM 625 O O . GLY A 1 80 ? -3.878 5.773 -15.124 1.00 96.38 80 GLY A O 1
ATOM 626 N N . TRP A 1 81 ? -4.369 4.901 -13.115 1.00 97.56 81 TRP A N 1
ATOM 627 C CA . TRP A 1 81 ? -3.147 5.343 -12.446 1.00 97.56 81 TRP A CA 1
ATOM 628 C C . TRP A 1 81 ? -1.894 4.642 -12.978 1.00 97.56 81 TRP A C 1
ATOM 630 O O . TRP A 1 81 ? -1.810 3.407 -13.048 1.00 97.56 81 TRP A O 1
ATOM 640 N N . THR A 1 82 ? -0.883 5.444 -13.291 1.00 97.19 82 THR A N 1
ATOM 641 C CA . THR A 1 82 ? 0.467 4.985 -13.616 1.00 97.19 82 THR A CA 1
ATOM 642 C C . THR A 1 82 ? 1.171 4.424 -12.377 1.00 97.19 82 THR A C 1
ATOM 644 O O . THR A 1 82 ? 0.825 4.730 -11.239 1.00 97.19 82 THR A O 1
ATOM 647 N N . ASN A 1 83 ? 2.217 3.615 -12.571 1.00 97.06 83 ASN A N 1
ATOM 648 C CA . ASN A 1 83 ? 3.007 3.095 -11.444 1.00 97.06 83 ASN A CA 1
ATOM 649 C C . ASN A 1 83 ? 3.697 4.208 -10.647 1.00 97.06 83 ASN A C 1
ATOM 651 O O . ASN A 1 83 ? 3.876 4.061 -9.445 1.00 97.06 83 ASN A O 1
ATOM 655 N N . VAL A 1 84 ? 4.056 5.313 -11.304 1.00 98.00 84 VAL A N 1
ATOM 656 C CA . VAL A 1 84 ? 4.672 6.474 -10.650 1.00 98.00 84 VAL A CA 1
ATOM 657 C C . VAL A 1 84 ? 3.663 7.178 -9.741 1.00 98.00 84 VAL A C 1
ATOM 659 O O . VAL A 1 84 ? 3.980 7.466 -8.592 1.00 98.00 84 VAL A O 1
ATOM 662 N N . GLU A 1 85 ? 2.429 7.391 -10.209 1.00 98.44 85 GLU A N 1
ATOM 663 C CA . GLU A 1 85 ? 1.355 7.960 -9.379 1.00 98.44 85 GLU A CA 1
ATOM 664 C C . GLU A 1 85 ? 1.008 7.052 -8.196 1.00 98.44 85 GLU A C 1
ATOM 666 O O . GLU A 1 85 ? 0.812 7.539 -7.085 1.00 98.44 85 GLU A O 1
ATOM 671 N N . LEU A 1 86 ? 0.991 5.733 -8.406 1.00 98.56 86 LEU A N 1
ATOM 672 C CA . LEU A 1 86 ? 0.735 4.764 -7.339 1.00 98.56 86 LEU A CA 1
ATOM 673 C C . LEU A 1 86 ? 1.852 4.730 -6.292 1.00 98.56 86 LEU A C 1
ATOM 675 O O . LEU A 1 86 ? 1.550 4.614 -5.109 1.00 98.56 86 LEU A O 1
ATOM 679 N N . LEU A 1 87 ? 3.119 4.860 -6.700 1.00 98.69 87 LEU A N 1
ATOM 680 C CA . LEU A 1 87 ? 4.241 4.990 -5.764 1.00 98.69 87 LEU A CA 1
ATOM 681 C C . LEU A 1 87 ? 4.123 6.271 -4.938 1.00 98.69 87 LEU A C 1
ATOM 683 O O . LEU A 1 87 ? 4.255 6.219 -3.722 1.00 98.69 87 LEU A O 1
ATOM 687 N N . ASN A 1 88 ? 3.788 7.398 -5.568 1.00 98.56 88 ASN A N 1
ATOM 688 C CA . ASN A 1 88 ? 3.573 8.648 -4.843 1.00 98.56 88 ASN A CA 1
ATOM 689 C C . ASN A 1 88 ? 2.398 8.542 -3.850 1.00 98.56 88 ASN A C 1
ATOM 691 O O . ASN A 1 88 ? 2.503 8.973 -2.704 1.00 98.56 88 ASN A O 1
ATOM 695 N N . ALA A 1 89 ? 1.287 7.914 -4.251 1.00 98.69 89 ALA A N 1
ATOM 696 C CA . ALA A 1 89 ? 0.163 7.651 -3.353 1.00 98.69 89 ALA A CA 1
ATOM 697 C C . ALA A 1 89 ? 0.564 6.736 -2.181 1.00 98.69 89 ALA A C 1
ATOM 699 O O . ALA A 1 89 ? 0.180 6.979 -1.037 1.00 98.69 89 ALA A O 1
ATOM 700 N N . LEU A 1 90 ? 1.374 5.710 -2.439 1.00 98.81 90 LEU A N 1
ATOM 701 C CA . LEU A 1 90 ? 1.899 4.820 -1.408 1.00 98.81 90 LEU A CA 1
ATOM 702 C C . LEU A 1 90 ? 2.822 5.554 -0.426 1.00 98.81 90 LEU A C 1
ATOM 704 O O . LEU A 1 90 ? 2.697 5.370 0.783 1.00 98.81 90 LEU A O 1
ATOM 708 N N . HIS A 1 91 ? 3.706 6.421 -0.925 1.00 98.69 91 HIS A N 1
ATOM 709 C CA . HIS A 1 91 ? 4.574 7.263 -0.096 1.00 98.69 91 HIS A CA 1
ATOM 710 C C . HIS A 1 91 ? 3.780 8.261 0.741 1.00 98.69 91 HIS A C 1
ATOM 712 O O . HIS A 1 91 ? 4.098 8.442 1.913 1.00 98.69 91 HIS A O 1
ATOM 718 N N . CYS A 1 92 ? 2.715 8.844 0.181 1.00 98.56 92 CYS A N 1
ATOM 719 C CA . CYS A 1 92 ? 1.767 9.652 0.943 1.00 98.56 92 CYS A CA 1
ATOM 720 C C . CYS A 1 92 ? 1.200 8.844 2.115 1.00 98.56 92 CYS A C 1
ATOM 722 O O . CYS A 1 92 ? 1.355 9.266 3.253 1.00 98.56 92 CYS A O 1
ATOM 724 N N . TYR A 1 93 ? 0.640 7.655 1.862 1.00 98.81 93 TYR A N 1
ATOM 725 C CA . TYR A 1 93 ? 0.102 6.802 2.927 1.00 98.81 93 TYR A CA 1
ATOM 726 C C . TYR A 1 93 ? 1.147 6.504 4.013 1.00 98.81 93 TYR A C 1
ATOM 728 O O . TYR A 1 93 ? 0.871 6.719 5.185 1.00 98.81 93 TYR A O 1
ATOM 736 N N . ARG A 1 94 ? 2.366 6.093 3.632 1.00 98.56 94 ARG A N 1
ATOM 737 C CA . ARG A 1 94 ? 3.448 5.826 4.598 1.00 98.56 94 ARG A CA 1
ATOM 738 C C . ARG A 1 94 ? 3.751 7.041 5.472 1.00 98.56 94 ARG A C 1
ATOM 740 O O . ARG A 1 94 ? 3.828 6.895 6.682 1.00 98.56 94 ARG A O 1
ATOM 747 N N . TYR A 1 95 ? 3.886 8.223 4.870 1.00 98.06 95 TYR A N 1
ATOM 748 C CA . TYR A 1 95 ? 4.137 9.460 5.612 1.00 98.06 95 TYR A CA 1
ATOM 749 C C . TYR A 1 95 ? 2.997 9.792 6.585 1.00 98.06 95 TYR A C 1
ATOM 751 O O . TYR A 1 95 ? 3.253 10.237 7.695 1.00 98.06 95 TYR A O 1
ATOM 759 N N . GLN A 1 96 ? 1.741 9.547 6.198 1.00 98.38 96 GLN A N 1
ATOM 760 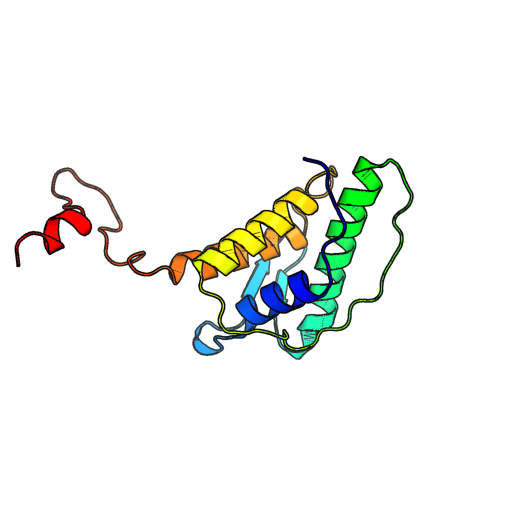C CA . GLN A 1 96 ? 0.589 9.778 7.076 1.00 98.38 96 GLN A CA 1
ATOM 761 C C . GLN A 1 96 ? 0.458 8.738 8.206 1.00 98.38 96 GLN A C 1
ATOM 763 O O . GLN A 1 96 ? -0.252 8.988 9.180 1.00 98.38 96 GLN A O 1
ATOM 768 N N . SER A 1 97 ? 1.113 7.580 8.099 1.00 98.31 97 SER A N 1
ATOM 769 C CA . SER A 1 97 ? 0.936 6.447 9.019 1.00 98.31 97 SER A CA 1
ATOM 770 C C . SER A 1 97 ? 2.121 6.182 9.954 1.00 98.31 97 SER A C 1
ATOM 772 O O . SER A 1 97 ? 2.019 5.294 10.787 1.00 98.31 97 SER A O 1
ATOM 774 N N . CYS A 1 98 ? 3.231 6.917 9.852 1.00 97.44 98 CYS A N 1
ATOM 775 C CA . CYS A 1 98 ? 4.467 6.574 10.567 1.00 97.44 98 CYS A CA 1
ATOM 776 C C . CYS A 1 98 ? 4.770 7.409 11.824 1.00 97.44 98 CYS A C 1
ATOM 778 O O . CYS A 1 98 ? 5.894 7.365 12.314 1.00 97.44 98 CYS A O 1
ATOM 780 N N . GLU A 1 99 ? 3.823 8.195 12.344 1.00 96.75 99 GLU A N 1
ATOM 781 C CA . GLU A 1 99 ? 4.074 9.123 13.464 1.00 96.75 99 GLU A CA 1
ATOM 782 C C . GLU A 1 99 ? 4.021 8.450 14.850 1.00 96.75 99 GLU A C 1
ATOM 784 O O . GLU A 1 99 ? 4.072 9.142 15.861 1.00 96.75 99 GLU A O 1
ATOM 789 N N . HIS A 1 100 ? 3.911 7.118 14.934 1.00 95.88 100 HIS A N 1
ATOM 790 C CA . HIS A 1 100 ? 3.811 6.370 16.194 1.00 95.88 100 HIS A CA 1
ATOM 791 C C . HIS A 1 100 ? 4.905 5.287 16.307 1.00 95.88 100 HIS A C 1
ATOM 793 O O . HIS A 1 100 ? 5.360 4.763 15.290 1.00 95.88 100 HIS A O 1
ATOM 799 N N . PRO A 1 101 ? 5.336 4.918 17.532 1.00 96.75 101 PRO A N 1
ATOM 800 C CA . PRO A 1 101 ? 6.478 4.019 17.745 1.00 96.75 101 PRO A CA 1
ATOM 801 C C . PRO A 1 101 ? 6.260 2.587 17.241 1.00 96.75 101 PRO A C 1
ATOM 803 O O . PRO A 1 101 ? 7.233 1.898 16.953 1.00 96.75 101 PRO A O 1
ATOM 806 N N . ASP A 1 102 ? 5.006 2.150 17.118 1.00 96.25 102 ASP A N 1
ATOM 807 C CA . ASP A 1 102 ? 4.669 0.791 16.676 1.00 96.25 102 ASP A CA 1
ATOM 808 C C . ASP A 1 102 ? 4.644 0.637 15.144 1.00 96.25 102 ASP A C 1
ATOM 810 O O . ASP A 1 102 ? 4.395 -0.463 14.657 1.00 96.25 102 ASP A O 1
ATOM 814 N N . TRP A 1 103 ? 4.910 1.709 14.383 1.00 97.75 103 TRP A N 1
ATOM 815 C CA . TRP A 1 103 ? 4.994 1.659 12.918 1.00 97.75 103 TRP A CA 1
ATOM 816 C C . TRP A 1 103 ? 6.118 0.730 12.440 1.00 97.75 103 TRP A C 1
ATOM 818 O O . TRP A 1 103 ? 5.949 -0.035 11.489 1.00 97.75 103 TRP A O 1
ATOM 828 N N . GLU A 1 104 ? 7.286 0.783 13.088 1.00 97.50 104 GLU A N 1
ATOM 829 C CA . GLU A 1 104 ? 8.415 -0.065 12.710 1.00 97.50 104 GLU A CA 1
ATOM 830 C C . GLU A 1 104 ? 8.137 -1.537 13.048 1.00 97.50 104 GLU A C 1
ATOM 832 O O . GLU A 1 104 ? 7.940 -1.920 14.199 1.00 97.50 104 GLU A O 1
ATOM 837 N N . GLY A 1 105 ? 8.154 -2.388 12.024 1.00 96.12 105 GLY A N 1
ATOM 838 C CA . GLY A 1 105 ? 7.799 -3.800 12.117 1.00 96.12 105 GLY A CA 1
ATOM 839 C C . GLY A 1 105 ? 6.298 -4.074 12.008 1.00 96.12 105 GLY A C 1
ATOM 840 O O . GLY A 1 105 ? 5.907 -5.246 12.077 1.00 96.12 105 GLY A O 1
ATOM 841 N N . SER A 1 106 ? 5.470 -3.041 11.809 1.00 98.00 106 SER A N 1
ATOM 842 C CA . SER A 1 106 ? 4.029 -3.207 11.662 1.00 98.00 106 SER A CA 1
ATOM 843 C C . SER A 1 106 ? 3.669 -3.949 10.379 1.00 98.00 106 SER A C 1
ATOM 845 O O . SER A 1 106 ? 4.403 -3.985 9.382 1.00 98.00 106 SER A O 1
ATOM 847 N N . GLU A 1 107 ? 2.492 -4.568 10.392 1.00 98.38 107 GLU A N 1
ATOM 848 C CA . GLU A 1 107 ? 1.979 -5.257 9.215 1.00 98.38 107 GLU A CA 1
ATOM 849 C C . GLU A 1 107 ? 1.695 -4.271 8.067 1.00 98.38 107 GLU A C 1
ATOM 851 O O . GLU A 1 107 ? 1.965 -4.573 6.901 1.00 98.38 107 GLU A O 1
ATOM 856 N N . ALA A 1 108 ? 1.242 -3.056 8.391 1.00 98.50 108 ALA A N 1
ATOM 857 C CA . ALA A 1 108 ? 1.036 -1.988 7.423 1.00 98.50 108 ALA A CA 1
ATOM 858 C C . ALA A 1 108 ? 2.355 -1.541 6.773 1.00 98.50 108 ALA A C 1
ATOM 860 O O 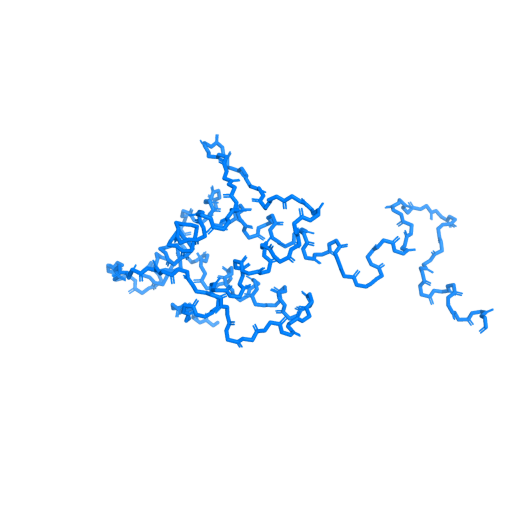. ALA A 1 108 ? 2.403 -1.381 5.548 1.00 98.50 108 ALA A O 1
ATOM 861 N N . GLN A 1 109 ? 3.443 -1.406 7.542 1.00 98.56 109 GLN A N 1
ATOM 862 C CA . GLN A 1 109 ? 4.763 -1.151 6.969 1.00 98.56 109 GLN A CA 1
ATOM 863 C C . GLN A 1 109 ? 5.142 -2.263 5.980 1.00 98.56 109 GLN A C 1
ATOM 865 O O . GLN A 1 109 ? 5.425 -1.968 4.815 1.00 98.56 109 GLN A O 1
ATOM 870 N N . ALA A 1 110 ? 5.078 -3.528 6.400 1.00 98.62 110 ALA A N 1
ATOM 871 C CA . ALA A 1 110 ? 5.462 -4.670 5.569 1.00 98.62 110 ALA A CA 1
ATOM 872 C C . ALA A 1 110 ? 4.617 -4.775 4.281 1.00 98.62 110 ALA A C 1
ATOM 874 O O . ALA A 1 110 ? 5.149 -5.033 3.196 1.00 98.62 110 ALA A O 1
ATOM 875 N N . PHE A 1 111 ? 3.309 -4.508 4.369 1.00 98.69 111 PHE A N 1
ATOM 876 C CA . PHE A 1 111 ? 2.427 -4.404 3.206 1.00 98.69 111 PHE A CA 1
ATOM 877 C C . PHE A 1 111 ? 2.912 -3.331 2.224 1.00 98.69 111 PHE A C 1
ATOM 879 O O . PHE A 1 111 ? 3.004 -3.581 1.017 1.00 98.69 111 PHE A O 1
ATOM 886 N N . THR A 1 112 ? 3.217 -2.127 2.724 1.00 98.69 112 THR A N 1
ATOM 887 C CA . THR A 1 112 ? 3.632 -1.018 1.856 1.00 98.69 112 THR A CA 1
ATOM 888 C C . THR A 1 112 ? 4.975 -1.291 1.184 1.00 98.69 112 THR A C 1
ATOM 890 O O . THR A 1 112 ? 5.117 -0.985 0.006 1.00 98.69 112 THR A O 1
ATOM 893 N N . GLU A 1 113 ? 5.921 -1.941 1.863 1.00 98.50 113 GLU A N 1
ATOM 894 C CA . GLU A 1 113 ? 7.207 -2.345 1.273 1.00 98.50 113 GLU A CA 1
ATOM 895 C C . GLU A 1 113 ? 7.019 -3.379 0.159 1.00 98.50 113 GLU A C 1
ATOM 897 O O . GLU A 1 113 ? 7.593 -3.256 -0.928 1.00 98.50 113 GLU A O 1
ATOM 902 N N . ALA A 1 114 ? 6.151 -4.369 0.384 1.00 98.25 114 ALA A N 1
ATOM 903 C CA . ALA A 1 114 ? 5.819 -5.360 -0.632 1.00 98.25 114 ALA A CA 1
ATOM 904 C C . ALA A 1 114 ? 5.166 -4.709 -1.864 1.00 98.25 114 ALA A C 1
ATOM 906 O O . ALA A 1 114 ? 5.511 -5.034 -3.009 1.00 98.25 114 ALA A O 1
ATOM 907 N N . LEU A 1 115 ? 4.219 -3.786 -1.648 1.00 98.50 115 LEU A N 1
ATOM 908 C CA . LEU A 1 115 ? 3.550 -3.073 -2.735 1.00 98.50 115 LEU A CA 1
ATOM 909 C C . LEU A 1 115 ? 4.530 -2.171 -3.494 1.00 98.50 115 LEU A C 1
ATOM 911 O O . LEU A 1 115 ? 4.514 -2.161 -4.725 1.00 98.50 115 LEU A O 1
ATOM 915 N N . GLU A 1 116 ? 5.405 -1.461 -2.785 1.00 98.44 116 GLU A N 1
ATOM 916 C CA . GLU A 1 116 ? 6.437 -0.608 -3.371 1.00 98.44 116 GLU A CA 1
ATOM 917 C C . GLU A 1 116 ? 7.365 -1.409 -4.284 1.00 98.44 116 GLU A C 1
ATOM 919 O O . GLU A 1 116 ? 7.499 -1.070 -5.462 1.00 98.44 116 GLU A O 1
ATOM 924 N N . ALA A 1 117 ? 7.928 -2.518 -3.793 1.00 97.00 117 ALA A N 1
ATOM 925 C CA . ALA A 1 117 ? 8.791 -3.388 -4.588 1.00 97.00 117 ALA A CA 1
ATOM 926 C C . ALA A 1 117 ? 8.081 -3.858 -5.869 1.00 97.00 117 ALA A C 1
ATOM 928 O O . ALA A 1 117 ? 8.625 -3.767 -6.975 1.00 97.00 117 ALA A O 1
ATOM 929 N N . ARG A 1 118 ? 6.819 -4.290 -5.749 1.00 96.19 118 ARG A N 1
ATOM 930 C CA . ARG A 1 118 ? 5.998 -4.704 -6.896 1.00 96.19 118 ARG A CA 1
ATOM 931 C C . ARG A 1 118 ? 5.781 -3.573 -7.902 1.00 96.19 118 ARG A C 1
ATOM 933 O O . ARG A 1 118 ? 5.816 -3.825 -9.106 1.00 96.19 118 ARG A O 1
ATOM 940 N N . LEU A 1 119 ? 5.528 -2.349 -7.443 1.00 96.88 119 LEU A N 1
ATOM 941 C CA . LEU A 1 119 ? 5.327 -1.194 -8.319 1.00 96.88 119 LEU A CA 1
ATOM 942 C C . LEU A 1 119 ? 6.631 -0.768 -9.005 1.00 96.88 119 LEU A C 1
ATOM 944 O O . LEU A 1 119 ? 6.615 -0.517 -10.213 1.00 96.88 119 LEU A O 1
ATOM 948 N N . ILE A 1 120 ? 7.751 -0.765 -8.277 1.00 96.19 120 ILE A N 1
ATOM 949 C CA . ILE A 1 120 ? 9.091 -0.455 -8.791 1.00 96.19 120 ILE A CA 1
ATOM 950 C C . ILE A 1 120 ? 9.480 -1.414 -9.919 1.00 96.19 120 ILE A C 1
ATOM 952 O O . ILE A 1 120 ? 9.875 -0.965 -10.995 1.00 96.19 120 ILE A O 1
ATOM 956 N N . HIS A 1 121 ? 9.280 -2.723 -9.732 1.00 93.38 121 HIS A N 1
ATOM 957 C CA . HIS A 1 121 ? 9.574 -3.730 -10.759 1.00 93.38 121 HIS A CA 1
ATOM 958 C C . HIS A 1 121 ? 8.797 -3.535 -12.069 1.00 93.38 121 HIS A C 1
ATOM 960 O O . HIS A 1 121 ? 9.186 -4.071 -13.106 1.00 93.38 121 HIS A O 1
ATOM 966 N N . ARG A 1 122 ? 7.704 -2.764 -12.043 1.00 91.81 122 ARG A N 1
ATOM 967 C CA . ARG A 1 122 ? 6.878 -2.456 -13.216 1.00 91.81 122 ARG A CA 1
ATOM 968 C C . ARG A 1 122 ? 7.167 -1.086 -13.818 1.00 91.81 122 ARG A C 1
ATOM 970 O O . ARG A 1 122 ? 6.479 -0.691 -14.764 1.00 91.81 122 ARG A O 1
ATOM 977 N N . LEU A 1 123 ? 8.103 -0.317 -13.272 1.00 94.38 123 LEU A N 1
ATOM 978 C CA . LEU A 1 123 ? 8.456 0.969 -13.856 1.00 94.38 123 LEU A CA 1
ATOM 979 C C . LEU A 1 123 ? 9.054 0.756 -15.255 1.00 94.38 123 LEU A C 1
ATOM 981 O O . LEU A 1 123 ? 9.931 -0.099 -15.425 1.00 94.38 123 LEU A O 1
ATOM 985 N N . PRO A 1 124 ? 8.607 1.520 -16.270 1.00 92.12 124 PRO A N 1
ATOM 986 C CA . PRO A 1 124 ? 9.235 1.488 -17.582 1.00 92.12 124 PRO A CA 1
ATOM 987 C C . PRO A 1 124 ? 10.742 1.725 -17.460 1.00 92.12 124 PRO A C 1
ATOM 989 O O . PRO A 1 124 ? 11.181 2.712 -16.876 1.00 92.12 124 PRO A O 1
ATOM 992 N N . GLY A 1 125 ? 11.535 0.803 -18.000 1.00 91.25 125 GLY A N 1
ATOM 993 C CA . GLY A 1 125 ? 12.993 0.893 -17.964 1.00 91.25 125 GLY A CA 1
ATOM 994 C C . GLY A 1 125 ? 13.675 0.244 -16.755 1.00 91.25 125 GLY A C 1
ATOM 995 O O . GLY A 1 125 ? 14.899 0.129 -16.790 1.00 91.25 125 GLY A O 1
ATOM 996 N N . TYR A 1 126 ? 12.933 -0.225 -15.739 1.00 92.38 126 TYR A N 1
ATOM 997 C CA . TYR A 1 126 ? 13.516 -0.816 -14.522 1.00 92.38 126 TYR A CA 1
ATOM 998 C C . TYR A 1 126 ? 14.493 -1.961 -14.830 1.00 92.38 126 TYR A C 1
ATOM 1000 O O . TYR A 1 126 ? 15.620 -1.976 -14.346 1.00 92.38 126 TYR A O 1
ATOM 1008 N N . SER A 1 127 ? 14.093 -2.888 -15.702 1.00 90.75 127 SER A N 1
ATOM 1009 C CA . SER A 1 127 ? 14.907 -4.039 -16.112 1.00 90.75 127 SER A CA 1
ATOM 1010 C C . SER A 1 127 ? 15.772 -3.785 -17.348 1.00 90.75 127 SER A C 1
ATOM 1012 O O . SER A 1 127 ? 16.454 -4.691 -17.820 1.00 90.75 127 SER A O 1
ATOM 1014 N N . SER A 1 128 ? 15.758 -2.571 -17.904 1.00 91.19 128 SER A N 1
ATOM 1015 C CA . SER A 1 128 ? 16.502 -2.291 -19.132 1.00 91.19 128 SER A CA 1
ATOM 1016 C C . SER A 1 128 ? 18.005 -2.182 -18.877 1.00 91.19 128 SER A C 1
ATOM 1018 O O . SER A 1 128 ? 18.788 -2.399 -19.796 1.00 91.19 128 SER A O 1
ATOM 1020 N N . GLY A 1 129 ? 18.418 -1.791 -17.666 1.00 89.31 129 GLY A N 1
ATOM 1021 C CA . GLY A 1 129 ? 19.819 -1.589 -17.278 1.00 89.31 129 GLY A CA 1
ATOM 1022 C C . GLY A 1 129 ? 20.596 -2.862 -16.949 1.00 89.31 129 GLY A C 1
ATOM 1023 O O . GLY A 1 129 ? 20.005 -3.921 -16.755 1.00 89.31 129 GLY A O 1
ATOM 1024 N N . PRO A 1 130 ? 21.936 -2.768 -16.878 1.00 92.44 130 PRO A N 1
ATOM 1025 C CA . PRO A 1 130 ? 22.742 -3.825 -16.281 1.00 92.44 130 PRO A CA 1
ATOM 1026 C C . PRO A 1 130 ? 22.337 -4.019 -14.812 1.00 92.44 130 PRO A C 1
ATOM 1028 O O . PRO A 1 130 ? 22.247 -3.049 -14.064 1.00 92.44 130 PRO A O 1
ATOM 1031 N N . TRP A 1 131 ? 22.097 -5.269 -14.407 1.00 91.56 131 TRP A N 1
ATOM 1032 C CA . TRP A 1 131 ? 21.750 -5.604 -13.020 1.00 91.56 131 TRP A CA 1
ATOM 1033 C C . TRP A 1 131 ? 22.936 -5.417 -12.063 1.00 91.56 131 TRP A C 1
ATOM 1035 O O . TRP A 1 131 ? 22.783 -4.875 -10.974 1.00 91.56 131 TRP A O 1
ATOM 1045 N N . ALA A 1 132 ? 24.132 -5.830 -12.487 1.00 95.00 132 ALA A N 1
ATOM 1046 C CA . ALA A 1 132 ? 25.382 -5.599 -11.771 1.00 95.00 132 ALA A CA 1
ATOM 1047 C C . ALA A 1 132 ? 26.235 -4.581 -12.535 1.00 95.00 132 ALA A C 1
ATOM 1049 O O . ALA A 1 132 ? 26.347 -4.667 -13.759 1.00 95.00 132 ALA A O 1
ATOM 1050 N N . ILE A 1 133 ? 26.844 -3.638 -11.813 1.00 95.81 133 ILE A N 1
ATOM 1051 C CA . ILE A 1 133 ? 27.678 -2.585 -12.399 1.00 95.81 133 ILE A CA 1
ATOM 1052 C C . ILE A 1 133 ? 29.151 -2.988 -12.342 1.00 95.81 133 ILE A C 1
ATOM 1054 O O . ILE A 1 133 ? 29.692 -3.313 -11.288 1.00 95.81 133 ILE A O 1
ATOM 1058 N N . THR A 1 134 ? 29.804 -2.919 -13.494 1.00 96.62 134 THR A N 1
ATOM 1059 C CA . THR A 1 134 ? 31.240 -3.137 -13.699 1.00 96.62 134 THR A CA 1
ATOM 1060 C C . THR A 1 134 ? 31.822 -1.974 -14.511 1.00 96.62 134 THR A C 1
ATOM 1062 O O . THR A 1 134 ? 31.059 -1.231 -15.133 1.00 96.62 134 THR A O 1
ATOM 1065 N N . PRO A 1 135 ? 33.157 -1.828 -14.606 1.00 96.75 135 PRO A N 1
ATOM 1066 C CA . PRO A 1 135 ? 33.768 -0.802 -15.458 1.00 96.75 135 PRO A CA 1
ATOM 1067 C C . PRO A 1 135 ? 33.371 -0.875 -16.945 1.00 96.75 135 PRO A C 1
ATOM 1069 O O . PRO A 1 135 ? 33.490 0.117 -17.654 1.00 96.75 135 PRO A O 1
ATOM 1072 N N . SER A 1 136 ? 32.895 -2.030 -17.424 1.00 95.00 136 SER A N 1
ATOM 1073 C CA . SER A 1 136 ? 32.420 -2.235 -18.800 1.00 95.00 136 SER A CA 1
ATOM 1074 C C . SER A 1 136 ? 30.906 -2.064 -18.974 1.00 95.00 136 SER A C 1
ATOM 1076 O O . SER A 1 136 ? 30.385 -2.235 -20.076 1.00 95.00 136 SER A O 1
ATOM 1078 N N . SER A 1 137 ? 30.176 -1.750 -17.903 1.00 95.25 137 SER A N 1
ATOM 1079 C CA . SER A 1 137 ? 28.730 -1.545 -17.957 1.00 95.25 137 SER A CA 1
ATOM 1080 C C . SER A 1 137 ? 28.380 -0.249 -18.685 1.00 95.25 137 SER A C 1
ATOM 1082 O O . SER A 1 137 ? 28.934 0.810 -18.400 1.00 95.25 137 SER A O 1
ATOM 1084 N N . VAL A 1 138 ? 27.407 -0.318 -19.594 1.00 92.88 138 VAL A N 1
ATOM 1085 C CA . VAL A 1 138 ? 26.911 0.847 -20.338 1.00 92.88 138 VAL A CA 1
ATOM 1086 C C . VAL A 1 138 ? 25.504 1.201 -19.850 1.00 92.88 138 VAL A C 1
ATOM 1088 O O . VAL A 1 138 ? 24.621 0.336 -19.874 1.00 92.88 138 VAL A O 1
ATOM 1091 N N . PRO A 1 139 ? 25.244 2.456 -19.435 1.00 92.56 139 PRO A N 1
ATOM 1092 C CA . PRO A 1 139 ? 23.905 2.889 -19.054 1.00 92.56 139 PRO A CA 1
ATOM 1093 C C . PRO A 1 139 ? 22.886 2.697 -20.183 1.00 92.56 139 PRO A C 1
ATOM 1095 O O . PRO A 1 139 ? 23.156 3.011 -21.343 1.00 92.56 139 PRO A O 1
ATOM 1098 N N . SER A 1 140 ? 21.665 2.273 -19.847 1.00 89.38 140 SER A N 1
ATOM 1099 C CA . SER A 1 140 ? 20.583 2.108 -20.833 1.00 89.38 140 SER A CA 1
ATOM 1100 C C . SER A 1 140 ? 20.323 3.356 -21.662 1.00 89.38 140 SER A C 1
ATOM 1102 O O . SER A 1 140 ? 20.173 3.253 -22.873 1.00 89.38 140 SER A O 1
ATOM 1104 N N . ALA A 1 141 ? 20.343 4.529 -21.026 1.00 88.38 141 ALA A N 1
ATOM 1105 C CA . ALA A 1 141 ? 20.105 5.812 -21.681 1.00 88.38 141 ALA A CA 1
ATOM 1106 C C . ALA A 1 141 ? 21.224 6.245 -22.650 1.00 88.38 141 ALA A C 1
ATOM 1108 O O . ALA A 1 141 ? 21.024 7.165 -23.445 1.00 88.38 141 ALA A O 1
ATOM 1109 N N . ALA A 1 142 ? 22.410 5.632 -22.568 1.00 87.69 142 ALA A N 1
ATOM 1110 C CA . ALA A 1 142 ? 23.498 5.872 -23.513 1.00 87.69 142 ALA A CA 1
ATOM 1111 C C . ALA A 1 142 ? 23.354 5.014 -24.783 1.00 87.69 142 ALA A C 1
ATOM 1113 O O . ALA A 1 142 ? 23.804 5.431 -25.844 1.00 87.69 142 ALA A O 1
ATOM 1114 N N . ARG A 1 143 ? 22.675 3.857 -24.706 1.00 75.75 143 ARG A N 1
ATOM 1115 C CA . ARG A 1 143 ? 22.429 2.972 -25.863 1.00 75.75 143 ARG A CA 1
ATOM 1116 C C . ARG A 1 143 ? 21.397 3.539 -26.839 1.00 75.75 143 ARG A C 1
ATOM 1118 O O . ARG A 1 143 ? 21.518 3.338 -28.037 1.00 75.75 143 ARG A O 1
ATOM 1125 N N . THR A 1 144 ? 20.403 4.271 -26.342 1.00 63.66 144 THR A N 1
ATOM 1126 C CA . THR A 1 144 ? 19.303 4.814 -27.156 1.00 63.66 144 THR A CA 1
ATOM 1127 C C . THR A 1 144 ? 19.675 6.039 -27.993 1.00 63.66 144 THR A C 1
ATOM 1129 O O . THR A 1 144 ? 18.896 6.422 -28.853 1.00 63.66 144 THR A O 1
ATOM 1132 N N . ARG A 1 145 ? 20.836 6.669 -27.762 1.00 59.38 145 ARG A N 1
ATOM 1133 C CA . ARG A 1 145 ? 21.272 7.880 -28.489 1.00 59.38 145 ARG A CA 1
ATOM 1134 C C . ARG A 1 145 ? 22.130 7.598 -29.730 1.00 59.38 145 ARG A C 1
ATOM 1136 O O . ARG A 1 145 ? 22.613 8.541 -30.344 1.00 59.38 145 ARG A O 1
ATOM 1143 N N . GLY A 1 146 ? 22.355 6.325 -30.058 1.00 53.19 146 GLY A N 1
ATOM 1144 C CA . GLY A 1 146 ? 23.204 5.895 -31.174 1.00 53.19 146 GLY A CA 1
ATOM 1145 C C . GLY A 1 146 ? 22.471 5.163 -32.302 1.00 53.19 146 GLY A C 1
ATOM 1146 O O . GLY A 1 146 ? 23.146 4.512 -33.094 1.00 53.19 146 GLY A O 1
ATOM 1147 N N . ALA A 1 147 ? 21.134 5.221 -32.341 1.00 45.88 147 ALA A N 1
ATOM 1148 C CA . ALA A 1 147 ? 20.291 4.624 -33.381 1.00 45.88 147 ALA A CA 1
ATOM 1149 C C . ALA A 1 147 ? 19.598 5.708 -34.213 1.00 45.88 147 ALA A C 1
ATOM 1151 O O . ALA A 1 147 ? 19.202 6.731 -33.607 1.00 45.88 147 ALA A O 1
#

Radius of gyration: 17.86 Å; chains: 1; bounding box: 49×33×55 Å

Secondary structure (DSSP, 8-state):
-------HHHHHHHHHHHHS-GGG--EEEE-SS-EEEE-TTTHHHHHHHHHHHHHHHHHHHHT-------------S-----HHHHHHHHHHHHHHH-SSGGGTT-HHHHHHHHHHHHHHTTSTTTTTS-SS--TT---HHHHTT--

=== Feature glossary ===
The record interleaves many kinds of information about one protein. Here is each kind framed as the question it answers.

Q: What does the local fold look like, residue by residue?
A: The Foldseek 3Di string encodes local tertiary geometry as a 20-letter alphabet — one character per residue — derived from the relative positions of nearby Cα atoms. Unlike the amino-acid sequence, 3Di is a direct function of the 3D structure, so two proteins with the same fold have similar 3Di strings even at low sequence identity.

Q: Which residues are in helices, strands, or loops?
A: The SS8 string is DSSP's per-residue secondary-structure call. α-helix (H) means an i→i+4 H-bond ladder; β-strand (E) means the residue participates in a β-sheet; 3₁₀ (G) and π (I) are tighter and wider helices; T/S are turns/bends; '-' is loop.

Q: How big and how compact is the whole molecule?
A: Radius of gyration (Rg) is the root-mean-square distance of Cα atoms from their centroid — a single number for overall size and compactness. A globular domain of N residues has Rg ≈ 2.2·N^0.38 Å; an extended or disordered chain has a much larger Rg. The Cα contact count is the number of residue pairs whose Cα atoms are within 8 Å and are more than four positions apart in sequence — a standard proxy for tertiary packing density. The bounding box is the smallest axis-aligned box enclosing all Cα atoms.

Q: Where is each backbone atom in 3D?
A: Structure coordinates are given as an mmCIF _atom_site loop: one row per atom with element, residue name, chain id, sequence number, and x/y/z position in Å. Only the four main-chain atoms per residue are included here; side chains are omitted to keep the record compact.

Q: What is the amino-acid chain?
A: Primary structure: the covalent order of the twenty standard amino acids along the backbone. Two proteins with the same sequence will (almost always) fold to the same structure; two with 30% identity often share a fold but not the details.

Q: What if only a Cα trace is available?
A: Three-state secondary structure (P-SEA) collapses the eight DSSP classes into helix (a), strand (b), and coil (c). P-SEA assigns these from Cα geometry alone — distances and angles — without requiring backbone oxygens, so it works on any Cα trace.

Q: What family and function is it annotated with?
A: Database cross-references. InterPro integrates a dozen domain/family signature databases into unified entries with residue-range hits. GO terms attach function/process/location labels with evidence codes. CATH codes position the fold in a four-level structural taxonomy. Organism is the NCBI-taxonomy species name.

Q: How confident is the AlphaFold model at each residue?
A: pLDDT is the predicted lDDT-Cα score: AlphaFold's confidence that the local environment of each residue (all inter-atomic distances within 15 Å) is correctly placed. It is a per-residue number between 0 and 100, with higher meaning more reliable.

Q: How mobile is each atom in the crystal?
A: B-factor (Debye–Waller factor) reflects atomic displacement in the crystal lattice. It is an experimental observable (units Å²), not a prediction; low values mean the atom is pinned down, high values mean it moves or is heterogeneous across the crystal.

Q: Which residues are buried vs exposed?
A: SASA measures how much of the protein is reachable by solvent. It is computed by rolling a water-sized probe over the atomic surface and summing the exposed area (Å²). Per-residue SASA distinguishes core (buried, low SASA) from surface (exposed, high SASA) res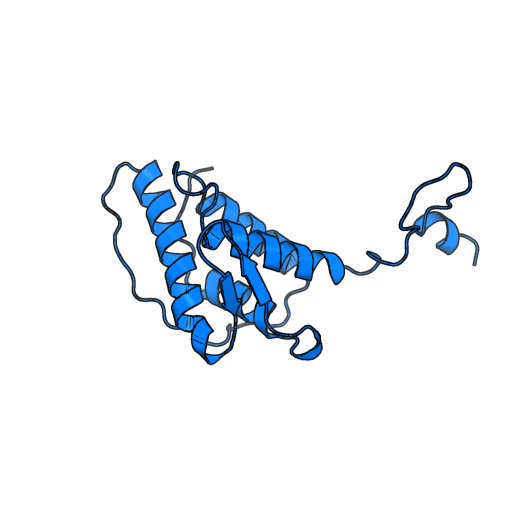idues; total SASA is a whole-molecule size measure.

Q: What do the diagnostic plots show?
A: Plot images: a contact map (which residues are close in 3D, as an N×N binary image), a Ramachandran scatter (backbone torsion angles, revealing secondary-structure composition at a glance), and — for AlphaFold structures — a PAE heatmap (pairwise prediction confidence).

Q: What known structures does this most resemble?
A: The Foldseek neighbor list gives the closest experimentally determined structures in the PDB, ranked by structural alignment. TM-score near 1 means near-identical fold; near 0.3 means only rough topology match. This is how one finds what a novel AlphaFold prediction most resembles in the solved-structure universe.

Q: Are the domains correctly placed relative to each other?
A: Predicted aligned error is AlphaFold's pairwise confidence. Unlike pLDDT (per-residue), PAE is per-residue-pair and captures whether two parts of the structure are correctly placed relative to each other. Units are ångströms of expected positional error.

Q: What do the rendered images show?
A: Structure images are PyMOL renders from six orthogonal camera directions. Cartoon representation draws helices as coils and strands as arrows; sticks shows the backbone as bonds; surface shows the solvent-excluded envelope. Rainbow coloring maps sequence position to hue (blue→red, N→C); chain coloring assigns a distinct color per polypeptide.

Q: What are the backbone torsion angles?
A: φ (phi) and ψ (psi) are the two rotatable backbone dihedrals per residue: φ is the C(i-1)–N–Cα–C torsion, ψ is the N–Cα–C–N(i+1) torsion, both in degrees on (−180°, 180°]. α-helical residues cluster near (−60°, −45°); β-strand residues near (−120°, +130°). A Ramachandran plot is simply a scatter of (φ, ψ) for every residue.